Protein AF-A0A2H0SDV3-F1 (afdb_monomer_lite)

Structure (mmCIF, N/CA/C/O backbone):
data_AF-A0A2H0SDV3-F1
#
_entry.id   AF-A0A2H0SDV3-F1
#
loop_
_atom_site.group_PDB
_atom_site.id
_atom_site.type_symbol
_atom_site.label_atom_id
_atom_site.label_alt_id
_atom_site.label_comp_id
_atom_site.label_asym_id
_atom_site.label_entity_id
_atom_site.label_seq_id
_atom_site.pdbx_PDB_ins_code
_atom_site.Cartn_x
_atom_site.Cartn_y
_atom_site.Cartn_z
_atom_site.occupancy
_atom_site.B_iso_or_equiv
_atom_site.auth_seq_id
_atom_site.auth_comp_id
_atom_site.auth_asym_id
_atom_site.auth_atom_id
_atom_site.pdbx_PDB_model_num
ATOM 1 N N . MET A 1 1 ? 9.825 -7.586 2.013 1.00 87.31 1 MET A N 1
ATOM 2 C CA . MET A 1 1 ? 10.247 -6.563 2.990 1.00 87.31 1 MET A CA 1
ATOM 3 C C . MET A 1 1 ? 10.606 -5.292 2.248 1.00 87.31 1 MET A C 1
ATOM 5 O O . MET A 1 1 ? 11.267 -5.374 1.220 1.00 87.31 1 MET A O 1
ATOM 9 N N . ILE A 1 2 ? 10.147 -4.146 2.748 1.00 87.38 2 ILE A N 1
ATOM 10 C CA . ILE A 1 2 ? 10.527 -2.831 2.225 1.00 87.38 2 ILE A CA 1
ATOM 11 C C . ILE A 1 2 ? 11.603 -2.274 3.154 1.00 87.38 2 ILE A C 1
ATOM 13 O O . ILE A 1 2 ? 11.361 -2.177 4.356 1.00 87.38 2 ILE A O 1
ATOM 17 N N . VAL A 1 3 ? 12.756 -1.901 2.601 1.00 89.12 3 VAL A N 1
ATOM 18 C CA . VAL A 1 3 ? 13.785 -1.131 3.311 1.00 89.12 3 VAL A CA 1
ATOM 19 C C . VAL A 1 3 ? 13.953 0.186 2.552 1.00 89.12 3 VAL A C 1
ATOM 21 O O . VAL A 1 3 ? 14.480 0.167 1.442 1.00 89.12 3 VAL A O 1
ATOM 24 N N . PRO A 1 4 ? 13.444 1.312 3.078 1.00 79.44 4 PRO A N 1
ATOM 25 C CA . PRO A 1 4 ? 13.263 2.535 2.294 1.00 79.44 4 PRO A CA 1
ATOM 26 C C . PRO A 1 4 ? 14.574 3.199 1.850 1.00 79.44 4 PRO A C 1
ATOM 28 O O . PRO A 1 4 ? 14.577 3.885 0.833 1.00 79.44 4 PRO A O 1
ATOM 31 N N . ASP A 1 5 ? 15.670 2.974 2.576 1.00 84.12 5 ASP A N 1
ATOM 32 C CA . ASP A 1 5 ? 16.932 3.701 2.385 1.00 84.12 5 ASP A CA 1
ATOM 33 C C . ASP A 1 5 ? 18.001 2.902 1.617 1.00 84.12 5 ASP A C 1
ATOM 35 O O . ASP A 1 5 ? 19.153 3.324 1.523 1.00 84.12 5 ASP A O 1
ATOM 39 N N . ILE A 1 6 ? 17.640 1.751 1.039 1.00 83.56 6 ILE A N 1
ATOM 40 C CA . ILE A 1 6 ? 18.541 0.986 0.169 1.00 83.56 6 ILE A CA 1
ATOM 41 C C . ILE A 1 6 ? 18.325 1.434 -1.274 1.00 83.56 6 ILE A C 1
ATOM 43 O O . ILE A 1 6 ? 1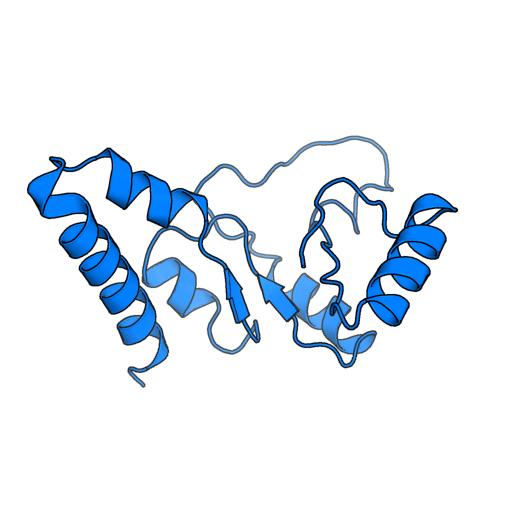7.291 1.158 -1.882 1.00 83.56 6 ILE A O 1
ATOM 47 N N . ALA A 1 7 ? 19.322 2.120 -1.834 1.00 80.31 7 ALA A N 1
ATOM 48 C CA . ALA A 1 7 ? 19.313 2.515 -3.236 1.00 80.31 7 ALA A CA 1
ATOM 49 C C . ALA A 1 7 ? 19.271 1.287 -4.163 1.00 80.31 7 ALA A C 1
ATOM 51 O O . ALA A 1 7 ? 19.845 0.243 -3.860 1.00 80.31 7 ALA A O 1
ATOM 52 N N . LEU A 1 8 ? 18.649 1.431 -5.337 1.00 77.00 8 LEU A N 1
ATOM 53 C CA . LEU A 1 8 ? 18.547 0.356 -6.337 1.00 77.00 8 LEU A CA 1
ATOM 54 C C . LEU A 1 8 ? 19.887 0.004 -7.007 1.00 77.00 8 LEU A C 1
ATOM 56 O O . LEU A 1 8 ? 19.964 -0.974 -7.744 1.00 77.00 8 LEU A O 1
ATOM 60 N N . GLN A 1 9 ? 20.932 0.797 -6.768 1.00 75.25 9 GLN A N 1
ATOM 61 C CA . GLN A 1 9 ? 22.264 0.631 -7.344 1.00 75.25 9 GLN A CA 1
ATOM 62 C C . GLN A 1 9 ? 23.332 0.710 -6.246 1.00 75.25 9 GLN A C 1
ATOM 64 O O . GLN A 1 9 ? 23.146 1.392 -5.238 1.00 75.25 9 GLN A O 1
ATOM 69 N N . GLY A 1 10 ? 24.466 0.039 -6.465 1.00 78.06 10 GLY A N 1
ATOM 70 C CA . GLY A 1 10 ? 25.628 0.061 -5.570 1.00 78.06 10 GLY A CA 1
ATOM 71 C C . GLY A 1 10 ? 25.772 -1.175 -4.673 1.00 78.06 10 GLY A C 1
ATOM 72 O O . GLY A 1 10 ? 24.924 -2.066 -4.659 1.00 78.06 10 GLY A O 1
ATOM 73 N N . GLY A 1 11 ? 26.877 -1.231 -3.920 1.00 81.38 11 GLY A N 1
ATOM 74 C CA . GLY A 1 11 ? 27.269 -2.409 -3.129 1.00 81.38 11 GLY A CA 1
ATOM 75 C C . GLY A 1 11 ? 26.262 -2.807 -2.045 1.00 81.38 11 GLY A C 1
ATOM 76 O O . GLY A 1 11 ? 25.973 -3.990 -1.888 1.00 81.38 11 GLY A O 1
ATOM 77 N N . ALA A 1 12 ? 25.640 -1.828 -1.380 1.00 85.88 12 ALA A N 1
ATOM 78 C CA . ALA A 1 12 ? 24.618 -2.079 -0.361 1.00 85.88 12 ALA A CA 1
ATOM 79 C C . ALA A 1 12 ? 23.395 -2.835 -0.917 1.00 85.88 12 ALA A C 1
ATOM 81 O O . ALA A 1 12 ? 22.791 -3.645 -0.216 1.00 85.88 12 ALA A O 1
ATOM 82 N N . ARG A 1 13 ? 23.041 -2.623 -2.196 1.00 85.00 13 ARG A N 1
ATOM 83 C CA . ARG A 1 13 ? 21.952 -3.357 -2.858 1.00 85.00 13 ARG A CA 1
ATOM 84 C C . ARG A 1 13 ? 22.307 -4.826 -3.049 1.00 85.00 13 ARG A C 1
ATOM 86 O O . ARG A 1 13 ? 21.453 -5.679 -2.818 1.00 85.00 13 ARG A O 1
ATOM 93 N N . ALA A 1 14 ? 23.536 -5.104 -3.487 1.00 87.12 14 ALA A N 1
ATOM 94 C CA . ALA A 1 14 ? 24.016 -6.460 -3.732 1.00 87.12 14 ALA A CA 1
ATOM 95 C C . ALA A 1 14 ? 24.075 -7.265 -2.429 1.00 87.12 14 ALA A C 1
ATOM 97 O O . ALA A 1 14 ? 23.570 -8.384 -2.373 1.00 87.12 14 ALA A O 1
ATOM 98 N N . GLU A 1 15 ? 24.600 -6.657 -1.364 1.00 90.56 15 GLU A N 1
ATOM 99 C CA . GLU A 1 15 ? 24.616 -7.262 -0.032 1.00 90.56 15 GLU A CA 1
ATOM 100 C C . GLU A 1 15 ? 23.195 -7.515 0.490 1.00 90.56 15 GLU A C 1
ATOM 102 O O . GLU A 1 15 ? 22.885 -8.615 0.947 1.00 90.56 15 GLU A O 1
ATOM 107 N N . TYR A 1 16 ? 22.293 -6.541 0.337 1.00 89.50 16 TYR A N 1
ATOM 108 C CA . TYR A 1 16 ? 20.892 -6.713 0.712 1.00 89.50 16 TYR A CA 1
ATOM 109 C C . TYR A 1 16 ? 20.201 -7.840 -0.065 1.00 89.50 16 TYR A C 1
ATOM 111 O O . TYR A 1 16 ? 19.478 -8.626 0.542 1.00 89.50 16 TYR A O 1
ATOM 119 N N . MET A 1 17 ? 20.436 -7.963 -1.378 1.00 86.88 17 MET A N 1
ATOM 120 C CA . MET A 1 17 ? 19.898 -9.079 -2.169 1.00 86.88 17 MET A CA 1
ATOM 121 C C . MET A 1 17 ? 20.417 -10.421 -1.682 1.00 86.88 17 MET A C 1
ATOM 123 O O . MET A 1 17 ? 19.621 -11.331 -1.470 1.00 86.88 17 MET A O 1
ATOM 127 N N . PHE A 1 18 ? 21.728 -10.523 -1.472 1.00 91.12 18 PHE A N 1
ATOM 128 C CA . PHE A 1 18 ? 22.358 -11.747 -0.999 1.00 91.12 18 PHE A CA 1
ATOM 129 C C . PHE A 1 18 ? 21.780 -12.192 0.352 1.00 91.12 18 PHE A C 1
ATOM 131 O O . PHE A 1 18 ? 21.420 -13.356 0.534 1.00 91.12 18 PHE A O 1
ATOM 138 N N . LEU A 1 19 ? 21.629 -11.257 1.297 1.00 93.12 19 LEU A N 1
ATOM 139 C CA . LEU A 1 19 ? 21.033 -11.541 2.602 1.00 93.12 19 LEU A CA 1
ATOM 140 C C . LEU A 1 19 ? 19.544 -11.886 2.501 1.00 93.12 19 LEU A C 1
ATOM 142 O O . LEU A 1 19 ? 19.087 -12.796 3.195 1.00 93.12 19 LEU A O 1
ATOM 146 N N . ALA A 1 20 ? 18.789 -11.187 1.650 1.00 91.81 20 ALA A N 1
ATOM 147 C CA . ALA A 1 20 ? 17.370 -11.451 1.438 1.00 91.81 20 ALA A CA 1
ATOM 148 C C . ALA A 1 20 ? 17.146 -12.862 0.873 1.00 91.81 20 ALA A C 1
ATOM 150 O O . ALA A 1 20 ? 16.342 -13.612 1.425 1.00 91.81 20 ALA A O 1
ATOM 151 N N . GLU A 1 21 ? 17.917 -13.255 -0.145 1.00 92.75 21 GLU A N 1
ATOM 152 C CA . GLU A 1 21 ? 17.876 -14.592 -0.745 1.00 92.75 21 GLU A CA 1
ATOM 153 C C . GLU A 1 21 ? 18.220 -15.675 0.280 1.00 92.75 21 GLU A C 1
ATOM 155 O O . GLU A 1 21 ? 17.439 -16.603 0.493 1.00 92.75 21 GLU A O 1
ATOM 160 N N . ARG A 1 22 ? 19.335 -15.509 1.001 1.00 95.62 22 ARG A N 1
ATOM 161 C CA . ARG A 1 22 ? 19.772 -16.462 2.030 1.00 95.62 22 ARG A CA 1
ATOM 162 C C . ARG A 1 22 ? 18.767 -16.611 3.175 1.00 95.62 22 ARG A C 1
ATOM 164 O O . ARG A 1 22 ? 18.714 -17.661 3.809 1.00 95.62 22 ARG A O 1
ATOM 171 N N . SER A 1 23 ? 17.984 -15.570 3.439 1.00 95.19 23 SER A N 1
ATOM 172 C CA . SER A 1 23 ? 16.969 -15.555 4.496 1.00 95.19 23 SER A CA 1
ATOM 173 C C . SER A 1 23 ? 15.574 -15.959 4.005 1.00 95.19 23 SER A C 1
ATOM 175 O O . SER A 1 23 ? 14.640 -15.979 4.803 1.00 95.19 23 SER A O 1
ATOM 177 N N . GLY A 1 24 ? 15.395 -16.235 2.706 1.00 93.81 24 GLY A N 1
ATOM 178 C CA . GLY A 1 24 ? 14.081 -16.508 2.111 1.00 93.81 24 GLY A CA 1
ATOM 179 C C . GLY A 1 24 ? 13.122 -15.309 2.140 1.00 93.81 24 GLY A C 1
ATOM 180 O O . GLY A 1 24 ? 11.906 -15.480 2.067 1.00 93.81 24 GLY A O 1
ATOM 181 N N . ILE A 1 25 ? 13.644 -14.086 2.275 1.00 92.88 25 ILE A N 1
ATOM 182 C CA . ILE A 1 25 ? 12.853 -12.855 2.311 1.00 92.88 25 ILE A CA 1
ATOM 183 C C . ILE A 1 25 ? 12.727 -12.315 0.891 1.00 92.88 25 ILE A C 1
ATOM 185 O O . ILE A 1 25 ? 13.723 -12.082 0.218 1.00 92.88 25 ILE A O 1
ATOM 189 N N . ILE A 1 26 ? 11.500 -12.020 0.462 1.00 89.38 26 ILE A N 1
ATOM 190 C CA . ILE A 1 26 ? 11.261 -11.340 -0.815 1.00 89.38 26 ILE A CA 1
ATOM 191 C C . ILE A 1 26 ? 11.531 -9.838 -0.631 1.00 89.38 26 ILE A C 1
ATOM 193 O O . ILE A 1 26 ? 10.791 -9.184 0.119 1.00 89.38 26 ILE A O 1
ATOM 197 N N . PRO A 1 27 ? 12.555 -9.254 -1.275 1.00 87.69 27 PRO A N 1
ATOM 198 C CA . PRO A 1 27 ? 12.774 -7.815 -1.243 1.00 87.69 27 PRO A CA 1
ATOM 199 C C . PRO A 1 27 ? 11.710 -7.104 -2.090 1.00 87.69 27 PRO A C 1
ATOM 201 O O . PRO A 1 27 ? 11.319 -7.586 -3.150 1.00 87.69 27 PRO A O 1
ATOM 204 N N . ILE A 1 28 ? 11.218 -5.962 -1.611 1.00 87.81 28 ILE A N 1
ATOM 205 C CA . ILE A 1 28 ? 10.309 -5.089 -2.362 1.00 87.81 28 ILE A CA 1
ATOM 206 C C . ILE A 1 28 ? 11.064 -3.801 -2.664 1.00 87.81 28 ILE A C 1
ATOM 208 O O . ILE A 1 28 ? 11.406 -3.056 -1.743 1.00 87.81 28 ILE A O 1
ATOM 212 N N . ASP A 1 29 ? 11.307 -3.559 -3.948 1.00 85.56 29 ASP A N 1
ATOM 213 C CA . ASP A 1 29 ? 11.972 -2.354 -4.429 1.00 85.56 29 ASP A CA 1
ATOM 214 C C . ASP A 1 29 ? 11.012 -1.159 -4.441 1.00 85.56 29 ASP A C 1
ATOM 216 O O . ASP A 1 29 ? 9.840 -1.271 -4.813 1.00 85.56 29 ASP A O 1
ATOM 220 N N . VAL A 1 30 ? 11.518 0.004 -4.032 1.00 82.94 30 VAL A N 1
ATOM 221 C CA . VAL A 1 30 ? 10.766 1.262 -4.028 1.00 82.94 30 VAL A CA 1
ATOM 222 C C . VAL A 1 30 ? 11.289 2.144 -5.149 1.00 82.94 30 VAL A C 1
ATOM 224 O O . VAL A 1 30 ? 12.451 2.542 -5.157 1.00 82.94 30 VAL A O 1
ATOM 227 N N . ILE A 1 31 ? 10.409 2.478 -6.090 1.00 77.94 31 ILE A N 1
ATOM 228 C CA . ILE A 1 31 ? 10.700 3.394 -7.192 1.00 77.94 31 ILE A CA 1
ATOM 229 C C . ILE A 1 31 ? 9.875 4.657 -6.964 1.00 77.94 31 ILE A C 1
ATOM 231 O O . ILE A 1 31 ? 8.661 4.589 -6.770 1.00 77.94 31 ILE A O 1
ATOM 235 N N . SER A 1 32 ? 10.525 5.820 -6.961 1.00 71.31 32 SER A N 1
ATOM 236 C CA . SER A 1 32 ? 9.820 7.094 -6.833 1.00 71.31 32 SER A CA 1
ATOM 237 C C . SER A 1 32 ? 9.437 7.639 -8.212 1.00 71.31 32 SER A C 1
ATOM 239 O O . SER A 1 32 ? 10.226 7.573 -9.153 1.00 71.31 32 SER A O 1
ATOM 241 N N . SER A 1 33 ? 8.254 8.250 -8.331 1.00 58.16 33 SER A N 1
ATOM 242 C CA . SER A 1 33 ? 7.838 8.925 -9.572 1.00 58.16 3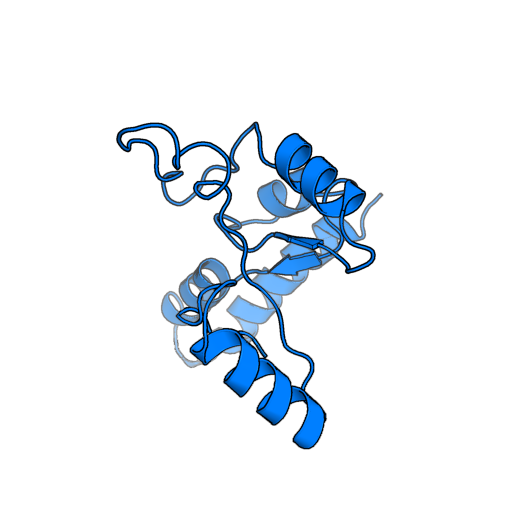3 SER A CA 1
ATOM 243 C C . SER A 1 33 ? 8.711 10.138 -9.912 1.00 58.16 33 SER A C 1
ATOM 245 O O . SER A 1 33 ? 8.729 10.583 -11.051 1.00 58.16 33 SER A O 1
ATOM 247 N N . VAL A 1 34 ? 9.438 10.666 -8.922 1.00 51.56 34 VAL A N 1
ATOM 248 C CA . VAL A 1 34 ? 10.416 11.755 -9.074 1.00 51.56 34 VAL A CA 1
ATOM 249 C C . VAL A 1 34 ? 11.781 11.217 -9.538 1.00 51.56 34 VAL A C 1
ATOM 251 O O . VAL A 1 34 ? 12.646 11.978 -9.951 1.00 51.56 34 VAL A O 1
ATOM 254 N N . SER A 1 35 ? 11.975 9.896 -9.520 1.00 46.94 35 SER A N 1
ATOM 255 C CA . SER A 1 35 ? 13.232 9.228 -9.876 1.00 46.94 35 SER A CA 1
ATOM 256 C C . SER A 1 35 ? 13.295 8.761 -11.323 1.00 46.94 35 SER A C 1
ATOM 258 O O . SER A 1 35 ? 14.173 7.967 -11.647 1.00 46.94 35 SER A O 1
ATOM 260 N N . VAL A 1 36 ? 12.422 9.250 -12.208 1.00 44.47 36 VAL A N 1
ATOM 261 C CA . VAL A 1 36 ? 12.613 8.986 -13.642 1.00 44.47 36 VAL A CA 1
ATOM 262 C C . VAL A 1 36 ? 12.687 10.245 -14.504 1.00 44.47 36 VAL A C 1
ATOM 264 O O . VAL A 1 36 ? 13.209 10.159 -15.605 1.00 44.47 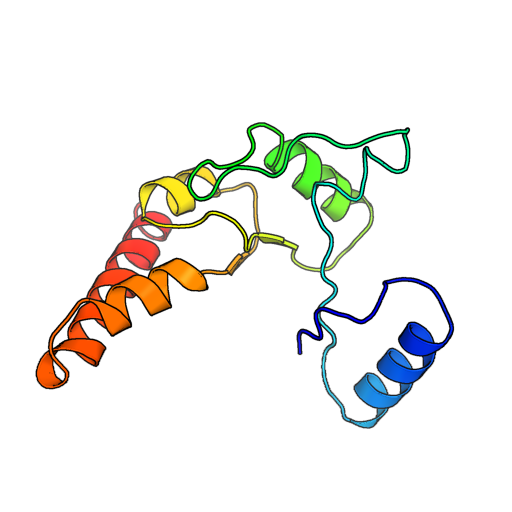36 VAL A O 1
ATOM 267 N N . ASP A 1 37 ? 12.347 11.427 -13.983 1.00 36.94 37 ASP A N 1
ATOM 268 C CA . ASP A 1 37 ? 12.452 12.669 -14.768 1.00 36.94 37 ASP A CA 1
ATOM 269 C C . ASP A 1 37 ? 13.308 13.761 -14.091 1.00 36.94 37 ASP A C 1
ATOM 271 O O . ASP A 1 37 ? 13.326 14.904 -14.529 1.00 36.94 37 ASP A O 1
ATOM 275 N N . THR A 1 38 ? 14.074 13.446 -13.035 1.00 38.53 38 THR A N 1
ATOM 276 C CA . THR A 1 38 ? 14.985 14.425 -12.393 1.00 38.53 38 THR A CA 1
ATOM 277 C C . THR A 1 38 ? 16.329 13.823 -11.959 1.00 38.53 38 THR A C 1
ATOM 279 O O . THR A 1 38 ? 16.880 14.156 -10.916 1.00 38.53 38 THR A O 1
ATOM 282 N N . TRP A 1 39 ? 16.885 12.970 -12.828 1.00 42.03 39 TRP A N 1
ATOM 283 C CA . TRP A 1 39 ? 18.295 13.111 -13.238 1.00 42.03 39 TRP A CA 1
ATOM 284 C C . TRP A 1 39 ? 18.481 14.272 -14.243 1.00 42.03 39 TRP A C 1
ATOM 286 O O . TRP A 1 39 ? 19.601 14.591 -14.625 1.00 42.03 39 TRP A O 1
ATOM 296 N N . LEU A 1 40 ? 17.391 14.944 -14.632 1.00 38.94 40 LEU A N 1
ATOM 297 C CA . LEU A 1 40 ? 17.369 16.190 -15.394 1.00 38.94 40 LEU A CA 1
ATOM 298 C C . LEU A 1 40 ? 17.157 17.390 -14.439 1.00 38.94 40 LEU A C 1
ATOM 300 O O . LEU A 1 40 ? 16.060 17.882 -14.203 1.00 38.94 40 LEU A O 1
ATOM 304 N N . GLU A 1 41 ? 18.276 17.805 -13.850 1.00 38.97 41 GLU A N 1
ATOM 305 C CA . GLU A 1 41 ? 18.647 19.169 -13.433 1.00 38.97 41 GLU A CA 1
ATOM 306 C C . GLU A 1 41 ? 18.249 19.800 -12.090 1.00 38.97 41 GLU A C 1
ATOM 308 O O . GLU A 1 41 ? 19.165 20.258 -11.413 1.00 38.97 41 GLU A O 1
ATOM 313 N N . LYS A 1 42 ? 17.003 19.948 -11.644 1.00 44.53 42 LYS A N 1
ATOM 314 C CA . LYS A 1 42 ? 16.749 20.771 -10.429 1.00 44.53 42 LYS A CA 1
ATOM 315 C C . LYS A 1 42 ? 15.282 20.660 -10.042 1.00 44.53 42 LYS A C 1
ATOM 317 O O . LYS A 1 42 ? 14.432 21.116 -10.793 1.00 44.53 42 LYS A O 1
ATOM 322 N N . TYR A 1 43 ? 14.968 20.061 -8.890 1.00 39.84 43 TYR A N 1
ATOM 323 C CA . TYR A 1 43 ? 13.606 20.022 -8.324 1.00 39.84 43 TYR A CA 1
ATOM 324 C C . TYR A 1 43 ? 12.872 21.367 -8.522 1.00 39.84 43 TYR A C 1
ATOM 326 O O . TYR A 1 43 ? 13.454 22.407 -8.211 1.00 39.84 43 TYR A O 1
ATOM 334 N N . PRO A 1 44 ? 11.591 21.380 -8.939 1.00 40.66 44 PRO A N 1
ATOM 335 C CA . PRO A 1 44 ? 10.538 21.006 -7.994 1.00 40.66 44 PRO A CA 1
ATOM 336 C C . PRO A 1 44 ? 9.336 20.295 -8.631 1.00 40.66 44 PRO A C 1
ATOM 338 O O . PRO A 1 44 ? 8.863 20.696 -9.680 1.00 40.66 44 PRO A O 1
ATOM 341 N N . ARG A 1 45 ? 8.780 19.300 -7.932 1.00 37.50 45 ARG A N 1
ATOM 342 C CA . ARG A 1 45 ? 7.364 19.203 -7.507 1.00 37.50 45 ARG A CA 1
ATOM 343 C C . ARG A 1 45 ? 7.195 17.873 -6.767 1.00 37.50 45 ARG A C 1
ATOM 345 O O . ARG A 1 45 ? 6.959 16.827 -7.358 1.00 37.50 45 ARG A O 1
ATOM 352 N N . ARG A 1 46 ? 7.315 17.909 -5.435 1.00 43.53 46 ARG A N 1
ATOM 353 C CA . ARG A 1 46 ? 6.743 16.847 -4.596 1.00 43.53 46 ARG A CA 1
ATOM 354 C C . ARG A 1 46 ? 5.227 16.886 -4.813 1.00 43.53 46 ARG A C 1
ATOM 356 O O . ARG A 1 46 ? 4.664 17.966 -4.623 1.00 43.53 46 ARG A O 1
ATOM 363 N N . PRO A 1 47 ? 4.547 15.780 -5.165 1.00 42.38 47 PRO A N 1
ATOM 364 C CA . PRO A 1 47 ? 3.098 15.757 -5.060 1.00 42.38 47 PRO A CA 1
ATOM 365 C C . PRO A 1 47 ? 2.732 16.086 -3.609 1.00 42.38 47 PRO A C 1
ATOM 367 O O . PRO A 1 47 ? 3.154 15.413 -2.664 1.00 42.38 47 PRO A O 1
ATOM 370 N N . LEU A 1 48 ? 2.016 17.198 -3.436 1.00 38.69 48 LEU A N 1
ATOM 371 C CA . LEU A 1 48 ? 1.474 17.631 -2.155 1.00 38.69 48 LEU A CA 1
ATOM 372 C C . LEU A 1 48 ? 0.605 16.500 -1.597 1.00 38.69 48 LEU A C 1
ATOM 374 O O . LEU A 1 48 ? -0.115 15.828 -2.343 1.00 38.69 48 LEU A O 1
ATOM 378 N N . ARG A 1 49 ? 0.681 16.278 -0.280 1.00 43.62 49 ARG A N 1
ATOM 379 C CA . ARG A 1 49 ? -0.144 15.288 0.427 1.00 43.62 49 ARG A CA 1
ATOM 380 C C . ARG A 1 49 ? -1.608 15.431 -0.016 1.00 43.62 49 ARG A C 1
ATOM 382 O O . ARG A 1 49 ? -2.245 16.418 0.327 1.00 43.62 49 ARG A O 1
ATOM 389 N N . GLY A 1 50 ? -2.148 14.429 -0.713 1.00 43.03 50 GLY A N 1
ATOM 390 C CA . GLY A 1 50 ? -3.583 14.343 -1.008 1.00 43.03 50 GLY A CA 1
ATOM 391 C C . GLY A 1 50 ? -4.023 14.560 -2.458 1.00 43.03 50 GLY A C 1
ATOM 392 O O . GLY A 1 50 ? -5.226 14.588 -2.675 1.00 43.03 50 GLY A O 1
ATOM 393 N N . SER A 1 51 ? -3.116 14.647 -3.435 1.00 50.28 51 SER A N 1
ATOM 394 C CA . SER A 1 51 ? -3.483 14.537 -4.860 1.00 50.28 51 SER A CA 1
ATOM 395 C C . SER A 1 51 ? -2.730 13.385 -5.527 1.00 50.28 51 SER A C 1
ATOM 397 O O . SER A 1 51 ? -1.536 13.198 -5.282 1.00 50.28 51 SER A O 1
ATOM 399 N N . LEU A 1 52 ? -3.434 12.579 -6.327 1.00 61.38 52 LEU A N 1
ATOM 400 C CA . LEU A 1 52 ? -2.795 11.600 -7.208 1.00 61.38 52 LEU A CA 1
ATOM 401 C C . LEU A 1 52 ? -2.120 12.357 -8.354 1.00 61.38 52 LEU A C 1
ATOM 403 O O . LEU A 1 52 ? -2.730 13.248 -8.943 1.00 61.38 52 LEU A O 1
ATOM 407 N N . ASN A 1 53 ? -0.868 12.012 -8.658 1.00 69.06 53 ASN A N 1
ATOM 408 C CA . ASN A 1 53 ? -0.167 12.586 -9.804 1.00 69.06 53 ASN A CA 1
ATOM 409 C C . ASN A 1 53 ? -0.909 12.176 -11.098 1.00 69.06 53 ASN A C 1
ATOM 411 O O . ASN A 1 53 ? -1.117 10.974 -11.282 1.00 69.06 53 ASN A O 1
ATOM 415 N N . PRO A 1 54 ? -1.307 13.114 -11.979 1.00 66.81 54 PRO A N 1
ATOM 416 C CA . PRO A 1 54 ? -1.930 12.776 -13.263 1.00 66.81 54 PRO A CA 1
ATOM 417 C C . PRO A 1 54 ? -1.073 11.829 -14.123 1.00 66.81 54 PRO A C 1
ATOM 419 O O . PRO A 1 54 ? -1.626 10.977 -14.814 1.00 66.81 54 PRO A O 1
ATOM 422 N N . ASP A 1 55 ? 0.256 11.884 -13.998 1.00 73.50 55 ASP A N 1
ATOM 423 C CA . ASP A 1 55 ? 1.202 11.044 -14.752 1.00 73.50 55 ASP A CA 1
ATOM 424 C C . ASP A 1 55 ? 1.475 9.678 -14.096 1.00 73.50 55 ASP A C 1
ATOM 426 O O . ASP A 1 55 ? 2.358 8.923 -14.502 1.00 73.50 55 ASP A O 1
ATOM 430 N N . LEU A 1 56 ? 0.740 9.326 -13.041 1.00 77.88 56 LEU A N 1
ATOM 431 C CA . LEU A 1 56 ? 0.977 8.086 -12.306 1.00 77.88 56 LEU A CA 1
ATOM 432 C C . LEU A 1 56 ? 0.767 6.837 -13.176 1.00 77.88 56 LEU A C 1
ATOM 434 O O . LEU A 1 56 ? 1.557 5.899 -13.090 1.00 77.88 56 LEU A O 1
ATOM 438 N N . PHE A 1 57 ? -0.265 6.816 -14.022 1.00 80.50 57 PHE A N 1
ATOM 439 C CA . PHE A 1 57 ? -0.560 5.652 -14.866 1.00 80.50 57 PHE A CA 1
ATOM 440 C C . PHE A 1 57 ? 0.492 5.432 -15.943 1.00 80.50 57 PHE A C 1
ATOM 442 O O . PHE A 1 57 ? 0.957 4.309 -16.114 1.00 80.50 57 PHE A O 1
ATOM 449 N N . SER A 1 58 ? 0.920 6.496 -16.626 1.00 81.12 58 SER A N 1
ATOM 450 C CA . SER A 1 58 ? 1.985 6.404 -17.629 1.00 81.12 58 SER A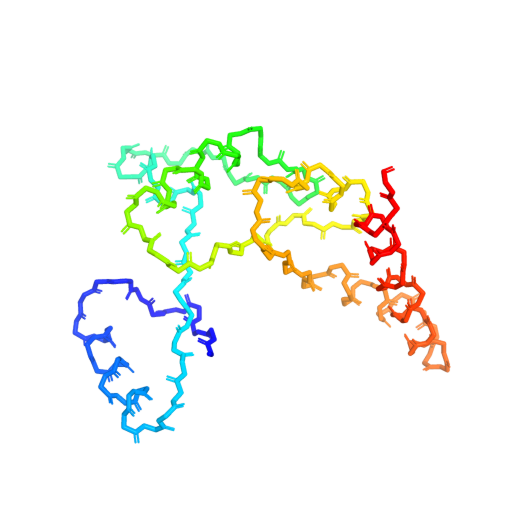 CA 1
ATOM 451 C C . SER A 1 58 ? 3.295 5.921 -16.998 1.00 81.12 58 SER A C 1
ATOM 453 O O . SER A 1 58 ? 4.005 5.102 -17.587 1.00 81.12 58 SER A O 1
ATOM 455 N N . HIS A 1 59 ? 3.577 6.343 -15.763 1.00 80.50 59 HIS A N 1
ATOM 456 C CA . HIS A 1 59 ? 4.729 5.874 -15.005 1.00 80.50 59 HIS A CA 1
ATOM 457 C C . HIS A 1 59 ? 4.634 4.384 -14.637 1.00 80.50 59 HIS A C 1
ATOM 459 O O . HIS A 1 59 ? 5.593 3.641 -14.849 1.00 80.50 59 HIS A O 1
ATOM 465 N N . VAL A 1 60 ? 3.483 3.932 -14.125 1.00 82.19 60 VAL A N 1
ATOM 466 C CA . VAL A 1 60 ? 3.244 2.517 -13.789 1.00 82.19 60 VAL A CA 1
ATOM 467 C C . VAL A 1 60 ? 3.350 1.633 -15.032 1.00 82.19 60 VAL A C 1
ATOM 469 O O . VAL A 1 60 ? 4.023 0.604 -14.992 1.00 82.19 60 VAL A O 1
ATOM 472 N N . GLU A 1 61 ? 2.767 2.053 -16.154 1.00 82.62 61 GLU A N 1
ATOM 473 C CA . GLU A 1 61 ? 2.865 1.331 -17.425 1.00 82.62 61 GLU A CA 1
ATOM 474 C C . GLU A 1 61 ? 4.303 1.249 -17.938 1.00 82.62 61 GLU A C 1
ATOM 476 O O . GLU A 1 61 ? 4.719 0.212 -18.450 1.00 82.62 61 GLU A O 1
ATOM 481 N N . ARG A 1 62 ? 5.113 2.299 -17.760 1.00 81.12 62 ARG A N 1
ATOM 482 C CA . ARG A 1 62 ? 6.540 2.230 -18.098 1.00 81.12 62 ARG A CA 1
ATOM 483 C C . ARG A 1 62 ? 7.267 1.185 -17.252 1.00 81.12 62 ARG A C 1
ATOM 485 O O . ARG A 1 62 ? 8.041 0.424 -17.816 1.00 81.12 62 ARG A O 1
ATOM 492 N N . ILE A 1 63 ? 7.010 1.111 -15.944 1.00 80.88 63 ILE A N 1
ATOM 493 C CA . ILE A 1 63 ? 7.637 0.107 -15.065 1.00 80.88 63 ILE A CA 1
ATOM 494 C C . ILE A 1 63 ? 7.242 -1.313 -15.491 1.00 80.88 63 ILE A C 1
ATOM 496 O O . ILE A 1 63 ? 8.112 -2.172 -15.629 1.00 80.88 63 ILE A O 1
ATOM 500 N N . LYS A 1 64 ? 5.952 -1.552 -15.763 1.00 79.50 64 LYS A N 1
ATOM 501 C CA . LYS A 1 64 ? 5.441 -2.866 -16.190 1.00 79.50 64 LYS A CA 1
ATOM 502 C C . LYS A 1 64 ? 6.064 -3.378 -17.491 1.00 79.50 64 LYS A C 1
ATOM 504 O O . LYS A 1 64 ? 6.163 -4.583 -17.673 1.00 79.50 64 LYS A O 1
ATOM 509 N N . ARG A 1 65 ? 6.514 -2.497 -18.394 1.00 80.88 65 ARG A N 1
ATOM 510 C CA . ARG A 1 65 ? 7.209 -2.922 -19.628 1.00 80.88 65 ARG A CA 1
ATOM 511 C C . ARG A 1 65 ? 8.559 -3.584 -19.364 1.00 80.88 65 ARG A C 1
ATOM 513 O O . ARG A 1 65 ? 8.995 -4.392 -20.174 1.00 80.88 65 ARG A O 1
ATOM 520 N N . TRP A 1 66 ? 9.220 -3.228 -18.266 1.00 77.50 66 TRP A N 1
ATOM 521 C CA . TRP A 1 66 ? 10.576 -3.683 -17.945 1.00 77.50 66 TRP A CA 1
ATOM 522 C C . TRP A 1 66 ? 10.617 -4.672 -16.776 1.00 77.50 66 TRP A C 1
ATOM 524 O O . TRP A 1 66 ? 11.696 -5.122 -16.398 1.00 77.50 66 TRP A O 1
ATOM 534 N N . SER A 1 67 ? 9.466 -5.007 -16.188 1.00 72.56 67 SER A N 1
ATOM 535 C CA . SER A 1 67 ? 9.379 -5.868 -15.012 1.00 72.56 67 SER A CA 1
ATOM 536 C C . SER A 1 67 ? 8.174 -6.795 -15.086 1.00 72.56 67 SER A C 1
ATOM 538 O O . SER A 1 67 ? 7.056 -6.360 -15.345 1.00 72.56 67 SER A O 1
ATOM 540 N N . SER A 1 68 ? 8.397 -8.075 -14.789 1.00 75.94 68 SER A N 1
ATOM 541 C CA . SER A 1 68 ? 7.332 -9.061 -14.581 1.00 75.94 68 SER A CA 1
ATOM 542 C C . SER A 1 68 ? 6.721 -8.995 -13.176 1.00 75.94 68 SER A C 1
ATOM 544 O O . SER A 1 68 ? 5.752 -9.700 -12.890 1.00 75.94 68 SER A O 1
ATOM 546 N N . ALA A 1 69 ? 7.277 -8.173 -12.279 1.00 80.81 69 ALA A N 1
ATOM 547 C CA . ALA A 1 69 ? 6.770 -8.024 -10.924 1.00 80.81 69 ALA A CA 1
ATOM 548 C C . ALA A 1 69 ? 5.480 -7.188 -10.898 1.00 80.81 69 ALA A C 1
ATOM 550 O O . ALA A 1 69 ? 5.313 -6.224 -11.645 1.00 80.81 69 ALA A O 1
ATOM 551 N N . SER A 1 70 ? 4.578 -7.526 -9.974 1.00 86.38 70 SER A N 1
ATOM 552 C CA . SER A 1 70 ? 3.391 -6.707 -9.708 1.00 86.38 70 SER A CA 1
ATOM 553 C C . SER A 1 70 ? 3.791 -5.324 -9.191 1.00 86.38 70 SER A C 1
ATOM 555 O O . SER A 1 70 ? 4.586 -5.214 -8.257 1.00 86.38 70 SER A O 1
ATOM 557 N N . VAL A 1 71 ? 3.201 -4.268 -9.755 1.00 85.81 71 VAL A N 1
ATOM 558 C CA . VAL A 1 71 ? 3.486 -2.885 -9.356 1.00 85.81 71 VAL A CA 1
ATOM 559 C C . VAL A 1 71 ? 2.479 -2.415 -8.309 1.00 85.81 71 VAL A C 1
ATOM 561 O O . VAL A 1 71 ? 1.261 -2.470 -8.514 1.00 85.81 71 VAL A O 1
ATOM 564 N N . ALA A 1 72 ? 3.005 -1.919 -7.189 1.00 89.38 72 ALA A N 1
ATOM 565 C CA . ALA A 1 72 ? 2.235 -1.325 -6.106 1.00 89.38 72 ALA A CA 1
ATOM 566 C C . ALA A 1 72 ? 2.342 0.208 -6.114 1.00 89.38 72 ALA A C 1
ATOM 568 O O . ALA A 1 72 ? 3.432 0.758 -6.258 1.00 89.38 72 ALA A O 1
ATOM 569 N N . VAL A 1 73 ? 1.227 0.907 -5.894 1.00 88.88 73 VAL A N 1
ATOM 570 C CA . VAL A 1 73 ? 1.195 2.367 -5.693 1.00 88.88 73 VAL A CA 1
ATOM 571 C C . VAL A 1 73 ? 0.949 2.661 -4.217 1.00 88.88 73 VAL A C 1
ATOM 573 O O . VAL A 1 73 ? -0.043 2.196 -3.665 1.00 88.88 73 VAL A O 1
ATOM 576 N N . GLY A 1 74 ? 1.827 3.444 -3.578 1.00 87.12 74 GLY A N 1
ATOM 577 C CA . GLY A 1 74 ? 1.786 3.655 -2.121 1.00 87.12 74 GLY A CA 1
ATOM 578 C C . GLY A 1 74 ? 1.731 5.093 -1.605 1.00 87.12 74 GLY A C 1
ATOM 579 O O . GLY A 1 74 ? 1.687 5.301 -0.394 1.00 87.12 74 GLY A O 1
ATOM 580 N N . PHE A 1 75 ? 1.745 6.103 -2.478 1.00 83.38 75 PHE A N 1
ATOM 581 C CA . PHE A 1 75 ? 1.808 7.506 -2.058 1.00 83.38 75 PHE A CA 1
ATOM 582 C C . PHE A 1 75 ? 0.496 8.252 -2.335 1.00 83.38 75 PHE A C 1
ATOM 584 O O . PHE A 1 75 ? -0.103 8.104 -3.394 1.00 83.38 75 PHE A O 1
ATOM 591 N N . GLY A 1 76 ? 0.056 9.086 -1.385 1.00 82.19 76 GLY A N 1
ATOM 592 C CA . GLY A 1 76 ? -1.071 10.012 -1.579 1.00 82.19 76 GLY A CA 1
ATOM 593 C C . GLY A 1 76 ? -2.479 9.401 -1.512 1.00 82.19 76 GLY A C 1
ATOM 594 O O . GLY A 1 76 ? -3.460 10.123 -1.692 1.00 82.19 76 GLY A O 1
ATOM 595 N N . ILE A 1 77 ? -2.622 8.109 -1.212 1.00 89.19 77 ILE A N 1
ATOM 596 C CA . ILE A 1 77 ? -3.927 7.439 -1.104 1.00 89.19 77 ILE A CA 1
ATOM 597 C C . ILE A 1 77 ? -4.557 7.745 0.260 1.00 89.19 77 ILE A C 1
ATOM 599 O O . ILE A 1 77 ? -3.973 7.432 1.299 1.00 89.19 77 ILE A O 1
ATOM 603 N N . ARG A 1 78 ? -5.737 8.382 0.268 1.00 90.75 78 ARG A N 1
ATOM 604 C CA . ARG A 1 78 ? -6.396 8.834 1.510 1.00 90.75 78 ARG A CA 1
ATOM 605 C C . ARG A 1 78 ? -7.833 8.365 1.692 1.00 90.75 78 ARG A C 1
ATOM 607 O O . ARG A 1 78 ? -8.321 8.397 2.815 1.00 90.75 78 ARG A O 1
ATOM 614 N N . ASN A 1 79 ? -8.513 7.974 0.621 1.00 91.69 79 ASN A N 1
ATOM 615 C CA . ASN A 1 79 ? -9.935 7.648 0.629 1.00 91.69 79 ASN A CA 1
ATOM 616 C C . ASN A 1 79 ? -10.276 6.676 -0.515 1.00 91.69 79 ASN A C 1
ATOM 618 O O . ASN A 1 79 ? -9.423 6.356 -1.345 1.00 91.69 79 ASN A O 1
ATOM 622 N N . ALA A 1 80 ? -11.532 6.233 -0.542 1.00 93.44 80 ALA A N 1
ATOM 623 C CA . ALA A 1 80 ? -12.073 5.330 -1.552 1.00 93.44 80 ALA A CA 1
ATOM 624 C C . ALA A 1 80 ? -11.976 5.878 -2.989 1.00 93.44 80 ALA A C 1
ATOM 626 O O . ALA A 1 80 ? -11.651 5.116 -3.893 1.00 93.44 80 ALA A O 1
ATOM 627 N N . ASP A 1 81 ? -12.181 7.184 -3.204 1.00 91.06 81 ASP A N 1
ATOM 628 C CA . ASP A 1 81 ? -12.075 7.811 -4.534 1.00 91.06 81 ASP A CA 1
ATOM 629 C C . ASP A 1 81 ? -10.655 7.684 -5.111 1.00 91.06 81 ASP A C 1
ATOM 631 O O . ASP A 1 81 ? -10.476 7.316 -6.270 1.00 91.06 81 ASP A O 1
ATOM 635 N N . HIS A 1 82 ? -9.622 7.891 -4.286 1.00 89.88 82 HIS A N 1
ATOM 636 C CA . HIS A 1 82 ? -8.232 7.713 -4.720 1.00 89.88 82 HIS A CA 1
ATOM 637 C C . HIS A 1 82 ? -7.960 6.264 -5.137 1.00 89.88 82 HIS A C 1
ATOM 639 O O . HIS A 1 82 ? -7.259 6.021 -6.113 1.00 89.88 82 HIS A O 1
ATOM 645 N N . VAL A 1 83 ? -8.511 5.297 -4.401 1.00 91.00 83 VAL A N 1
ATOM 646 C CA . VAL A 1 83 ? -8.362 3.873 -4.718 1.00 91.00 83 VAL A CA 1
ATOM 647 C C . VAL A 1 83 ? -9.097 3.521 -6.012 1.00 91.00 83 VAL A C 1
ATOM 649 O O . VAL A 1 83 ? -8.535 2.827 -6.856 1.00 91.00 83 VAL A O 1
ATOM 652 N N . LEU A 1 84 ? -10.315 4.035 -6.196 1.00 89.62 84 LEU A N 1
ATOM 653 C CA . LEU A 1 84 ? -11.115 3.797 -7.393 1.00 89.62 84 LEU A CA 1
ATOM 654 C C . LEU A 1 84 ? -10.419 4.327 -8.649 1.00 89.62 84 LEU A C 1
ATOM 656 O O . LEU A 1 84 ? -10.368 3.625 -9.654 1.00 89.62 84 LEU A O 1
ATOM 660 N N . ARG A 1 85 ? -9.808 5.516 -8.577 1.00 87.44 85 ARG A N 1
ATOM 661 C CA . ARG A 1 85 ? -9.028 6.073 -9.691 1.00 87.44 85 ARG A CA 1
ATOM 662 C C . ARG A 1 85 ? -7.892 5.151 -10.122 1.00 87.44 85 ARG A C 1
ATOM 664 O O . ARG A 1 85 ? -7.617 5.088 -11.308 1.00 87.44 85 ARG A O 1
ATOM 671 N N . LEU A 1 86 ? -7.257 4.434 -9.190 1.00 87.06 86 LEU A N 1
ATOM 672 C CA . LEU A 1 86 ? -6.140 3.512 -9.455 1.00 87.06 86 LEU A CA 1
ATOM 673 C C . LEU A 1 86 ? -6.564 2.163 -10.053 1.00 87.06 86 LEU A C 1
ATOM 675 O O . LEU A 1 86 ? -5.701 1.382 -10.473 1.00 87.06 86 LEU A O 1
ATOM 679 N N . ARG A 1 87 ? -7.870 1.878 -10.095 1.00 85.06 87 ARG A N 1
ATOM 680 C CA . ARG A 1 87 ? -8.420 0.630 -10.627 1.00 85.06 87 ARG A CA 1
ATOM 681 C C . ARG A 1 87 ? -8.033 0.464 -12.099 1.00 85.06 87 ARG A C 1
ATOM 683 O O . ARG A 1 87 ? -8.114 1.395 -12.888 1.00 85.06 87 ARG A O 1
ATOM 690 N N . GLY A 1 88 ? -7.570 -0.733 -12.455 1.00 81.00 88 GLY A N 1
ATOM 691 C CA . GLY A 1 88 ? -7.098 -1.058 -13.807 1.00 81.00 88 GLY A CA 1
ATOM 692 C C . GLY A 1 88 ? -5.665 -0.606 -14.119 1.00 81.00 88 GLY A C 1
ATOM 693 O O . GLY A 1 88 ? -5.049 -1.162 -15.021 1.00 81.00 88 GLY A O 1
ATOM 694 N N . GLY A 1 89 ? -5.099 0.334 -13.354 1.00 81.12 89 GLY A N 1
ATOM 695 C CA . GLY A 1 89 ? -3.748 0.845 -13.589 1.00 81.12 89 GLY A CA 1
ATOM 696 C C . GLY A 1 89 ? -2.662 0.226 -12.712 1.00 81.12 89 GLY A C 1
ATOM 697 O O . GLY A 1 89 ? -1.572 -0.045 -13.205 1.00 81.12 89 GLY A O 1
ATOM 698 N N . ALA A 1 90 ? -2.936 -0.053 -11.437 1.00 84.19 90 ALA A N 1
ATOM 699 C CA . ALA A 1 90 ? -1.978 -0.674 -10.512 1.00 84.19 90 ALA A CA 1
ATOM 700 C C . ALA A 1 90 ? -2.430 -2.075 -10.082 1.00 84.19 90 ALA A C 1
ATOM 702 O O . ALA A 1 90 ? -3.626 -2.330 -9.949 1.00 84.19 90 ALA A O 1
ATOM 703 N N . ASN A 1 91 ? -1.477 -2.978 -9.823 1.00 87.25 91 ASN A N 1
ATOM 704 C CA . ASN A 1 91 ? -1.791 -4.312 -9.301 1.00 87.25 91 ASN A CA 1
ATOM 705 C C . ASN A 1 91 ? -2.164 -4.250 -7.816 1.00 87.25 91 ASN A C 1
ATOM 707 O O . ASN A 1 91 ? -3.003 -5.014 -7.346 1.00 87.25 91 ASN A O 1
ATOM 711 N N . ILE A 1 92 ? -1.501 -3.361 -7.071 1.00 90.44 92 ILE A N 1
ATOM 712 C CA . ILE A 1 92 ? -1.585 -3.270 -5.614 1.00 90.44 92 ILE A CA 1
ATOM 713 C C . ILE A 1 92 ? -1.672 -1.796 -5.201 1.00 90.44 92 ILE A C 1
ATOM 715 O O . ILE A 1 92 ? -1.028 -0.926 -5.789 1.00 90.44 92 ILE A O 1
ATOM 719 N N . VAL A 1 93 ? -2.440 -1.522 -4.148 1.00 91.44 93 VAL A N 1
ATOM 720 C CA . VAL A 1 93 ? -2.551 -0.204 -3.513 1.00 91.44 93 VAL A CA 1
ATOM 721 C C . VAL A 1 93 ? -2.063 -0.318 -2.069 1.00 91.44 93 VAL A C 1
ATOM 723 O O . VAL A 1 93 ? -2.556 -1.152 -1.312 1.00 91.44 93 VAL A O 1
ATOM 726 N N . VAL A 1 94 ? -1.098 0.515 -1.677 1.00 92.00 94 VAL A N 1
ATOM 727 C CA . VAL A 1 94 ? -0.526 0.553 -0.323 1.00 92.00 94 VAL A CA 1
ATOM 728 C C . VAL A 1 94 ? -0.998 1.817 0.386 1.00 92.00 94 VAL A C 1
ATOM 730 O O . VAL A 1 94 ? -0.802 2.930 -0.096 1.00 92.00 94 VAL A O 1
ATOM 733 N N . VAL A 1 95 ? -1.621 1.658 1.553 1.00 93.12 95 VAL A N 1
ATOM 734 C CA . VAL A 1 95 ? -2.194 2.776 2.313 1.00 93.12 95 VAL A CA 1
ATOM 735 C C . VAL A 1 95 ? -1.510 2.875 3.669 1.00 93.12 95 VAL A C 1
ATOM 737 O O . VAL A 1 95 ? -1.776 2.084 4.566 1.00 93.12 95 VAL A O 1
ATOM 740 N N . GLY A 1 96 ? -0.612 3.852 3.807 1.00 91.25 96 GLY A N 1
ATOM 741 C CA . GLY A 1 96 ? 0.120 4.111 5.048 1.00 91.25 96 GLY A CA 1
ATOM 742 C C . GLY A 1 96 ? -0.557 5.172 5.915 1.00 91.25 96 GLY A C 1
ATOM 743 O O . GLY A 1 96 ? -1.382 4.874 6.776 1.00 91.25 96 GLY A O 1
ATOM 744 N N . SER A 1 97 ? -0.214 6.441 5.678 1.00 92.69 97 SER A N 1
ATOM 745 C CA . SER A 1 97 ? -0.582 7.568 6.550 1.00 92.69 97 SER A CA 1
ATOM 746 C C . SER A 1 97 ? -2.082 7.718 6.801 1.00 92.69 97 SER A C 1
ATOM 748 O O . SER A 1 97 ? -2.466 8.094 7.899 1.00 92.69 97 SER A O 1
ATOM 750 N N . ALA A 1 98 ? -2.942 7.383 5.839 1.00 93.75 98 ALA A N 1
ATOM 751 C CA . ALA A 1 98 ? -4.387 7.473 6.032 1.00 93.75 98 ALA A CA 1
ATOM 752 C C . ALA A 1 98 ? -4.925 6.452 7.051 1.00 93.75 98 ALA A C 1
ATOM 754 O O . ALA A 1 98 ? -5.853 6.768 7.791 1.00 93.75 98 ALA A O 1
ATOM 755 N N . VAL A 1 99 ? -4.326 5.258 7.146 1.00 95.62 99 VAL A N 1
ATOM 756 C CA . VAL A 1 99 ? -4.671 4.288 8.201 1.00 95.62 99 VAL A CA 1
ATOM 757 C C . VAL A 1 99 ? -4.277 4.852 9.564 1.00 95.62 99 VAL A C 1
ATOM 759 O O . VAL A 1 99 ? -5.083 4.838 10.494 1.00 95.62 99 VAL A O 1
ATOM 762 N N . LEU A 1 100 ? -3.067 5.410 9.662 1.00 94.81 100 LEU A N 1
ATOM 763 C CA . LEU A 1 100 ? -2.579 6.023 10.894 1.00 94.81 100 LEU A CA 1
ATOM 764 C C . LEU A 1 100 ? -3.449 7.217 11.312 1.00 94.81 100 LEU A C 1
ATOM 766 O O . LEU A 1 100 ? -3.833 7.297 12.474 1.00 94.81 100 LEU A O 1
ATOM 770 N N . ASP A 1 101 ? -3.831 8.084 10.370 1.00 94.69 101 ASP A N 1
ATOM 771 C CA . ASP A 1 101 ? -4.732 9.217 10.610 1.00 94.69 101 ASP A CA 1
ATOM 772 C C . ASP A 1 101 ? -6.065 8.748 11.226 1.00 94.69 101 ASP A C 1
ATOM 774 O O . ASP A 1 101 ? -6.550 9.358 12.176 1.00 94.69 101 ASP A O 1
ATOM 778 N N . ASN A 1 102 ? -6.656 7.659 10.720 1.00 94.81 102 ASN A N 1
ATOM 779 C CA . ASN A 1 102 ? -7.902 7.098 11.262 1.00 94.81 102 ASN A CA 1
ATOM 780 C C . ASN A 1 102 ? -7.714 6.457 12.646 1.00 94.81 102 ASN A C 1
ATOM 782 O O . ASN A 1 102 ? -8.633 6.477 13.465 1.00 94.81 102 ASN 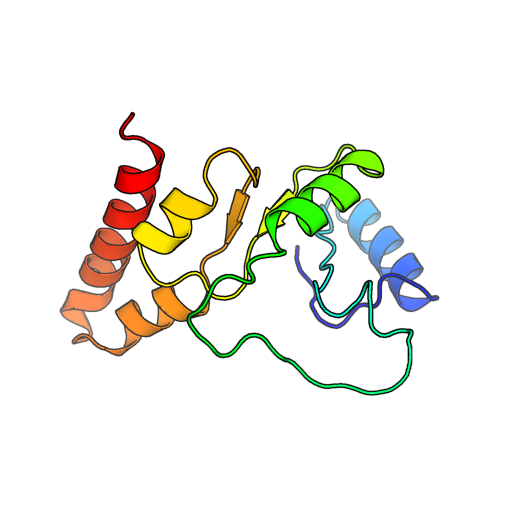A O 1
ATOM 786 N N . TYR A 1 103 ? -6.527 5.913 12.920 1.00 95.69 103 TYR A N 1
ATOM 787 C CA . TYR A 1 103 ? -6.188 5.319 14.210 1.00 95.69 103 TYR A CA 1
ATOM 788 C C . TYR A 1 103 ? -5.967 6.371 15.307 1.00 95.69 103 TYR A C 1
ATOM 790 O O . TYR A 1 103 ? -6.376 6.168 16.449 1.00 95.69 103 TYR A O 1
ATOM 798 N N . ILE A 1 104 ? -5.317 7.495 14.990 1.00 96.00 104 ILE A N 1
ATOM 799 C CA . ILE A 1 104 ? -4.948 8.508 15.995 1.00 96.00 104 ILE A CA 1
ATOM 800 C C . ILE A 1 104 ? -6.070 9.504 16.313 1.00 96.00 104 ILE A C 1
ATOM 802 O O . ILE A 1 104 ? -6.042 10.110 17.378 1.00 96.00 104 ILE A O 1
ATOM 806 N N . LYS A 1 105 ? -7.048 9.685 15.414 1.00 93.44 105 LYS A N 1
ATOM 807 C CA . LYS A 1 105 ? -8.121 10.690 15.555 1.00 93.44 105 LYS A CA 1
ATOM 808 C C . LYS A 1 105 ? -9.268 10.289 16.481 1.00 93.44 105 LYS A C 1
ATOM 810 O O . LYS A 1 105 ? -10.082 11.142 16.818 1.00 93.44 105 LYS A O 1
ATOM 815 N N . VAL A 1 106 ? -9.362 9.018 16.857 1.00 94.00 106 VAL A N 1
ATOM 816 C CA . VAL A 1 106 ? -10.483 8.485 17.643 1.00 94.00 106 VAL A CA 1
ATOM 817 C C . VAL A 1 106 ? -10.041 8.070 19.043 1.00 94.00 106 VAL A C 1
ATOM 819 O O . VAL A 1 106 ? -8.860 7.806 19.296 1.00 94.00 106 VAL A O 1
ATOM 822 N N . ALA A 1 107 ? -11.002 7.981 19.963 1.00 91.94 107 ALA A N 1
ATOM 823 C CA . ALA A 1 107 ? -10.750 7.513 21.320 1.00 91.94 107 ALA A CA 1
ATOM 824 C C . ALA A 1 107 ? -10.199 6.075 21.319 1.00 91.94 107 ALA A C 1
ATOM 826 O O . ALA A 1 107 ? -10.541 5.263 20.460 1.00 91.94 107 ALA A O 1
ATOM 827 N N . SER A 1 108 ? -9.374 5.723 22.315 1.00 90.88 108 SER A N 1
ATOM 828 C CA . SER A 1 108 ? -8.680 4.422 22.372 1.00 90.88 108 SER A CA 1
ATOM 829 C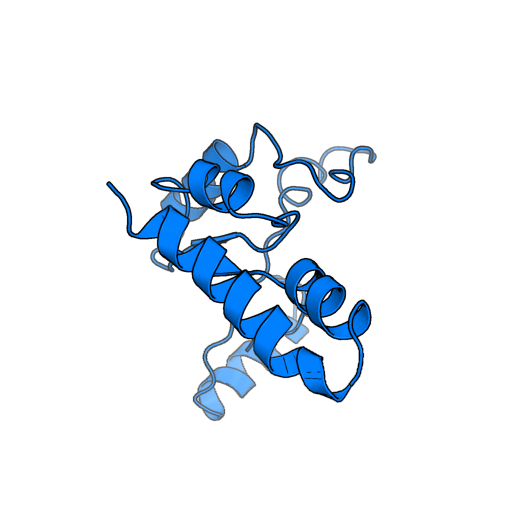 C . SER A 1 108 ? -9.595 3.201 22.214 1.00 90.88 108 SER A C 1
ATOM 831 O O . SER A 1 108 ? -9.174 2.216 21.614 1.00 90.88 108 SER A O 1
ATOM 833 N N . LYS A 1 109 ? -10.846 3.272 22.690 1.00 94.31 109 LYS A N 1
ATOM 834 C CA . LYS A 1 109 ? -11.833 2.182 22.579 1.00 94.31 109 LYS A CA 1
ATOM 835 C C . LYS A 1 109 ? -12.368 1.975 21.152 1.00 94.31 109 LYS A C 1
ATOM 837 O O . LYS A 1 109 ? -12.849 0.893 20.840 1.00 94.31 109 LYS A O 1
ATOM 842 N N . GLU A 1 110 ? -12.257 2.975 20.280 1.00 95.88 110 GLU A N 1
ATOM 843 C CA . GLU A 1 110 ? -12.846 2.979 18.932 1.00 95.88 110 GLU A CA 1
ATOM 844 C C . GLU A 1 110 ? -11.812 2.765 17.818 1.00 95.88 110 GLU A C 1
ATOM 846 O O . GLU A 1 110 ? -12.177 2.573 16.660 1.00 95.88 110 GLU A O 1
ATOM 851 N N . LYS A 1 111 ? -10.513 2.758 18.144 1.00 96.88 111 LYS A N 1
ATOM 852 C CA . LYS A 1 111 ? -9.411 2.721 17.165 1.00 96.88 111 LYS A CA 1
ATOM 853 C C . LYS A 1 111 ? -9.500 1.565 16.176 1.00 96.88 111 LYS A C 1
ATOM 855 O O . LYS A 1 111 ? -9.378 1.772 14.970 1.00 96.88 111 LYS A O 1
ATOM 860 N N . VAL A 1 112 ? -9.738 0.354 16.679 1.00 96.69 112 VAL A N 1
ATOM 861 C CA . VAL A 1 112 ? -9.852 -0.848 15.840 1.00 96.69 112 VAL A CA 1
ATOM 862 C C . VAL A 1 112 ? -11.065 -0.748 14.913 1.00 96.69 112 VAL A C 1
ATOM 864 O O . VAL A 1 112 ? -10.958 -1.063 13.730 1.00 96.69 112 VAL A O 1
ATOM 867 N N . VAL A 1 113 ? -12.200 -0.263 15.425 1.00 96.94 113 VAL A N 1
ATOM 868 C CA . VAL A 1 113 ? -13.437 -0.093 14.646 1.00 96.94 113 VAL A CA 1
ATOM 869 C C . VAL A 1 113 ? -13.256 0.978 13.568 1.00 96.94 113 VAL A C 1
ATOM 871 O O . VAL A 1 113 ? -13.607 0.740 12.416 1.00 96.94 113 VAL A O 1
ATOM 874 N N . SER A 1 114 ? -12.635 2.111 13.902 1.00 97.31 114 SER A N 1
ATOM 875 C CA . SER A 1 114 ? -12.310 3.190 12.961 1.00 97.31 114 SER A CA 1
ATOM 876 C C . SER A 1 114 ? -11.444 2.691 11.799 1.00 97.31 114 SER A C 1
ATOM 878 O O . SER A 1 114 ? -11.813 2.837 10.632 1.00 97.31 114 SER A O 1
ATOM 880 N N . VAL A 1 115 ? -10.336 2.004 12.104 1.00 97.12 115 VAL A N 1
ATOM 881 C CA . VAL A 1 115 ? -9.448 1.433 11.079 1.00 97.12 115 VAL A CA 1
ATOM 882 C C . VAL A 1 115 ? -10.168 0.373 10.243 1.00 97.12 115 VAL A C 1
ATOM 884 O O . VAL A 1 115 ? -10.037 0.372 9.019 1.00 97.12 115 VAL A O 1
ATOM 887 N N . ARG A 1 116 ? -10.970 -0.498 10.868 1.00 97.56 116 ARG A N 1
ATOM 888 C CA . ARG A 1 116 ? -11.762 -1.509 10.154 1.00 97.56 116 ARG A CA 1
ATOM 889 C C . ARG A 1 116 ? -12.750 -0.869 9.182 1.00 97.56 116 ARG A C 1
ATOM 891 O O . ARG A 1 116 ? -12.831 -1.315 8.038 1.00 97.56 116 ARG A O 1
ATOM 898 N N . ASN A 1 117 ? -13.483 0.154 9.613 1.00 97.19 117 ASN A N 1
ATOM 899 C CA . ASN A 1 117 ? -14.459 0.855 8.778 1.00 97.19 117 ASN A CA 1
ATOM 900 C C . ASN A 1 117 ? -13.768 1.549 7.602 1.00 97.19 117 ASN A C 1
ATOM 902 O O . ASN A 1 117 ? -14.210 1.418 6.460 1.00 97.19 117 ASN A O 1
ATOM 906 N N . PHE A 1 118 ? -12.633 2.200 7.863 1.00 96.69 118 PHE A N 1
ATOM 907 C CA . PHE A 1 118 ? -11.808 2.801 6.824 1.00 96.69 118 PHE A CA 1
ATOM 908 C C . PHE A 1 118 ? -11.352 1.762 5.791 1.00 96.69 118 PHE A C 1
ATOM 910 O O . PHE A 1 118 ? -11.660 1.914 4.611 1.00 96.69 118 PHE A O 1
ATOM 917 N N . ILE A 1 119 ? -10.708 0.668 6.212 1.00 96.38 119 ILE A N 1
ATOM 918 C CA . ILE A 1 119 ? -10.265 -0.404 5.302 1.00 96.38 119 ILE A CA 1
ATOM 919 C C . ILE A 1 119 ? -11.449 -0.988 4.521 1.00 96.38 119 ILE A C 1
ATOM 921 O O . ILE A 1 119 ? -11.345 -1.190 3.312 1.00 96.38 119 ILE A O 1
ATOM 925 N N . SER A 1 120 ? -12.589 -1.208 5.181 1.00 96.62 120 SER A N 1
ATOM 926 C CA . SER A 1 120 ? -13.795 -1.746 4.539 1.00 96.62 120 SER A CA 1
ATOM 927 C C . SER A 1 120 ? -14.298 -0.827 3.425 1.00 96.62 120 SER A C 1
ATOM 929 O O . SER A 1 120 ? -14.628 -1.316 2.348 1.00 96.62 120 SER A O 1
ATOM 931 N N . SER A 1 121 ? -14.278 0.495 3.636 1.00 95.81 121 SER A N 1
ATOM 932 C CA . SER A 1 121 ? -14.642 1.471 2.600 1.00 95.81 121 SER A CA 1
ATOM 933 C C . SER A 1 121 ? -13.721 1.413 1.374 1.00 95.81 121 SER A C 1
ATOM 935 O O . SER A 1 121 ? -14.196 1.511 0.244 1.00 95.81 121 SER A O 1
ATOM 937 N N . LEU A 1 122 ? -12.416 1.187 1.579 1.00 95.06 122 LEU A N 1
ATOM 938 C CA . LEU A 1 122 ? -11.453 1.063 0.484 1.00 95.06 122 LEU A CA 1
ATOM 939 C C . LEU A 1 122 ? -11.673 -0.231 -0.304 1.00 95.06 122 LEU A C 1
ATOM 941 O O . LEU A 1 122 ? -11.682 -0.219 -1.531 1.00 95.06 122 LEU A O 1
ATOM 945 N N . VAL A 1 123 ? -11.878 -1.347 0.400 1.00 93.50 123 VAL A N 1
ATOM 946 C CA . VAL A 1 123 ? -12.131 -2.656 -0.218 1.00 93.50 123 VAL A CA 1
ATOM 947 C C . VAL A 1 123 ? -13.443 -2.647 -1.001 1.00 93.50 123 VAL A C 1
ATOM 949 O O . VAL A 1 123 ? -13.490 -3.166 -2.117 1.00 93.50 123 VAL A O 1
ATOM 952 N N . TYR A 1 124 ? -14.492 -2.036 -0.448 1.00 94.00 124 TYR A N 1
ATOM 953 C CA . TYR A 1 124 ? -15.785 -1.899 -1.114 1.00 94.00 124 TYR A CA 1
ATOM 954 C C . TYR A 1 124 ? -15.665 -1.147 -2.446 1.00 94.00 124 TYR A C 1
ATOM 956 O O . TYR A 1 124 ? -16.210 -1.595 -3.454 1.00 94.00 124 TYR A O 1
ATOM 964 N N . ALA A 1 125 ? -14.881 -0.066 -2.480 1.00 90.50 125 ALA A N 1
ATOM 965 C CA . ALA A 1 125 ? -14.654 0.721 -3.691 1.00 90.50 125 ALA A CA 1
ATOM 966 C C . ALA A 1 125 ? -13.980 -0.070 -4.829 1.00 90.50 125 ALA A C 1
ATOM 968 O O . ALA A 1 125 ? -14.230 0.212 -5.994 1.00 90.50 125 ALA A O 1
ATOM 969 N N . ILE A 1 126 ? -13.146 -1.068 -4.511 1.00 88.19 126 ILE A N 1
ATOM 970 C CA . ILE A 1 126 ? -12.480 -1.911 -5.523 1.00 88.19 126 ILE A CA 1
ATOM 971 C C . ILE A 1 126 ? -13.385 -3.061 -5.984 1.00 88.19 126 ILE A C 1
ATOM 973 O O . ILE A 1 126 ? -13.314 -3.479 -7.138 1.00 88.19 126 ILE A O 1
ATOM 977 N N . ARG A 1 127 ? -14.190 -3.618 -5.071 1.00 86.94 127 ARG A N 1
ATOM 978 C CA . ARG A 1 127 ? -15.000 -4.821 -5.325 1.00 86.94 127 ARG A CA 1
ATOM 979 C C . ARG A 1 127 ? -16.334 -4.544 -6.009 1.00 86.94 127 ARG A C 1
ATOM 981 O O . ARG A 1 127 ? -16.915 -5.474 -6.558 1.00 86.94 127 ARG A O 1
ATOM 988 N N . THR A 1 128 ? -16.826 -3.313 -5.947 1.00 74.31 128 THR A N 1
ATOM 989 C CA . THR A 1 128 ? -18.087 -2.940 -6.595 1.00 74.31 128 THR A CA 1
ATOM 990 C C . THR A 1 128 ? -17.820 -2.667 -8.083 1.00 74.31 128 THR A C 1
ATOM 992 O O . THR A 1 128 ? -16.835 -1.981 -8.374 1.00 74.31 128 THR A O 1
ATOM 995 N N . PRO A 1 129 ? -18.611 -3.245 -9.011 1.00 58.69 129 PRO A N 1
ATOM 996 C CA . PRO A 1 129 ? -18.396 -3.123 -10.451 1.00 58.69 129 PRO A CA 1
ATOM 997 C C . PRO A 1 129 ? -18.321 -1.674 -10.920 1.00 58.69 129 PRO A C 1
ATOM 999 O O . PRO A 1 129 ? -19.141 -0.844 -10.476 1.00 58.69 129 PRO A O 1
#

Sequence (129 aa):
MIVPDIALQGGARAEYMFLAERSGIIPIDVISSVSVDTWLEKYPRRPLRGSLNPDLFSHVERIKRWSSASVAVGFGIRNADHVLRLRGGANIVVVGSAVLDNYIKVASKEKVVSVRNFISSLVYAIRTP

Radius of gyration: 17.16 Å; chains: 1; bounding box: 46×38×42 Å

Secondary structure (DSSP, 8-state):
-B-TT--SSSHHHHHHHHHHHHTT---B----GGGSS-SSS----PPPTT---TTHHHHHHHHHHH--SPPEE-SS--SHHHHHHTTTT-SEE---HHHHHHHHSS-TTTHHHHHHHHHHHHHHHHH--

pLDDT: mean 80.68, std 17.34, range [36.94, 97.56]

Foldseek 3Di:
DEDPPDDPDDDSVVVVVVVCVVVVHDYDDDDDPCVPPPVPDDDDDDPDQADDDPCVLVVLVVVVVVDPDFFEDEGNDAAQVSLLVCAPRGPYYHYDVNLVVQQVPDDVVCNVVSSVVRVVRNVCSRPDD